Protein AF-A0A378CLK4-F1 (afdb_monomer_lite)

Secondary structure (DSSP, 8-state):
--HHHHTTT------TT--SSS-SSS--EE--HHHHHHHHHH----S---EE-PPPPPTTS----S---S----------------S--TT--S-----------------

InterPro domains:
  IPR011118 Tannase/feruloyl esterase [PF07519] (1-58)
  IPR011118 Tannase/feruloyl esterase [PTHR33938] (4-58)

Structure (mmCIF, N/CA/C/O backbone):
data_AF-A0A378CLK4-F1
#
_entry.id   AF-A0A378CLK4-F1
#
loop_
_atom_site.group_PDB
_atom_site.id
_atom_site.type_symbol
_atom_site.label_atom_id
_atom_site.label_alt_id
_atom_site.label_comp_id
_atom_site.label_asym_id
_atom_site.label_entity_id
_atom_site.label_seq_id
_atom_site.pdbx_PDB_ins_code
_atom_site.Cartn_x
_atom_site.Cartn_y
_atom_site.Cartn_z
_atom_site.occupancy
_atom_site.B_iso_or_equiv
_atom_site.auth_seq_id
_atom_site.auth_comp_id
_atom_site.auth_asym_id
_atom_site.auth_atom_id
_atom_site.pdbx_PDB_model_num
ATOM 1 N N . MET A 1 1 ? 0.356 -0.678 24.404 1.00 60.84 1 MET A N 1
ATOM 2 C CA . MET A 1 1 ? -0.332 -1.160 23.184 1.00 60.84 1 MET A CA 1
ATOM 3 C C . MET A 1 1 ? 0.493 -2.310 22.612 1.00 60.84 1 MET A C 1
ATOM 5 O O . MET A 1 1 ? 1.710 -2.199 22.649 1.00 60.84 1 MET A O 1
ATOM 9 N N . GLY A 1 2 ? -0.129 -3.411 22.178 1.00 93.25 2 GLY A N 1
ATOM 10 C CA . GLY A 1 2 ? 0.557 -4.586 21.599 1.00 93.25 2 GLY A CA 1
ATOM 11 C C . GLY A 1 2 ? 0.190 -4.805 20.126 1.00 93.25 2 GLY A C 1
ATOM 12 O O . GLY A 1 2 ? -0.620 -4.048 19.600 1.00 93.25 2 GLY A O 1
ATOM 13 N N . HIS A 1 3 ? 0.731 -5.845 19.477 1.00 90.25 3 HIS A N 1
ATOM 14 C CA . HIS A 1 3 ? 0.508 -6.114 18.042 1.00 90.25 3 HIS A CA 1
ATOM 15 C C . HIS A 1 3 ? -0.973 -6.111 17.637 1.00 90.25 3 HIS A C 1
ATOM 17 O O . HIS A 1 3 ? -1.341 -5.434 16.687 1.00 90.25 3 HIS A O 1
ATOM 23 N N . ALA A 1 4 ? -1.839 -6.761 18.421 1.00 90.06 4 ALA A N 1
ATOM 24 C CA . ALA A 1 4 ? -3.276 -6.801 18.144 1.00 90.06 4 ALA A CA 1
ATOM 25 C C . ALA A 1 4 ? -3.943 -5.414 18.139 1.00 90.06 4 ALA A C 1
ATOM 27 O O . ALA A 1 4 ? -4.906 -5.204 17.413 1.00 90.06 4 ALA A O 1
ATOM 28 N N . ALA A 1 5 ? -3.440 -4.463 18.934 1.00 92.38 5 ALA A N 1
ATOM 29 C CA . ALA A 1 5 ? -3.930 -3.088 18.903 1.00 92.38 5 ALA A CA 1
ATOM 30 C C . ALA A 1 5 ? -3.393 -2.339 17.672 1.00 92.38 5 ALA A C 1
ATOM 32 O O . ALA A 1 5 ? -4.129 -1.575 17.058 1.00 92.38 5 ALA A O 1
ATOM 33 N N . THR A 1 6 ? -2.138 -2.583 17.285 1.00 92.94 6 THR A N 1
ATOM 34 C CA . THR A 1 6 ? -1.502 -1.960 16.113 1.00 92.94 6 THR A CA 1
ATOM 35 C C . THR A 1 6 ? -2.172 -2.358 14.800 1.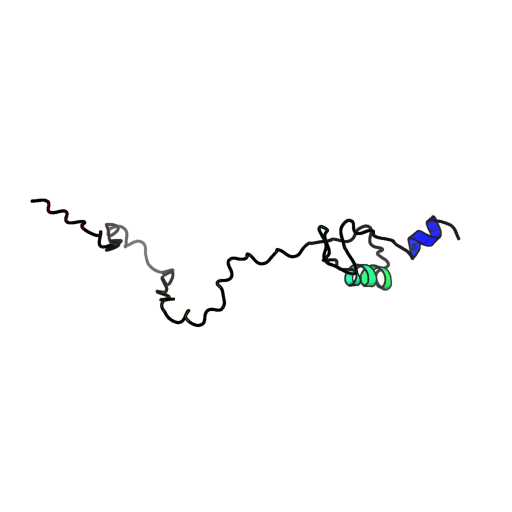00 92.94 6 THR A C 1
ATOM 37 O O . THR A 1 6 ? -2.435 -1.492 13.970 1.00 92.94 6 THR A O 1
ATOM 40 N N . ASP A 1 7 ? -2.551 -3.628 14.649 1.00 90.81 7 ASP A N 1
ATOM 41 C CA . ASP A 1 7 ? -3.199 -4.145 13.432 1.00 90.81 7 ASP A CA 1
ATOM 42 C C . ASP A 1 7 ? -4.572 -3.511 13.144 1.00 90.81 7 ASP A C 1
ATOM 44 O O . ASP A 1 7 ? -5.095 -3.636 12.033 1.00 90.81 7 ASP A O 1
ATOM 48 N N . THR A 1 8 ? -5.168 -2.824 14.129 1.00 91.06 8 THR A N 1
ATOM 49 C CA . THR A 1 8 ? -6.450 -2.121 13.958 1.00 91.06 8 THR A CA 1
ATOM 50 C C . THR A 1 8 ? -6.325 -0.801 13.202 1.00 91.06 8 THR A C 1
ATOM 52 O O . THR A 1 8 ? -7.319 -0.341 12.644 1.00 91.06 8 THR A O 1
ATOM 55 N N . PHE A 1 9 ? -5.127 -0.206 13.153 1.00 91.12 9 PHE A N 1
ATOM 56 C CA . PHE A 1 9 ? -4.899 1.106 12.532 1.00 91.12 9 PHE A CA 1
ATOM 57 C C . PHE A 1 9 ? -3.672 1.170 11.614 1.00 91.12 9 PHE A C 1
ATOM 59 O O . PHE A 1 9 ? -3.542 2.114 10.840 1.00 91.12 9 PHE A O 1
ATOM 66 N N . LEU A 1 10 ? -2.758 0.199 11.684 1.00 93.62 10 LEU A N 1
ATOM 67 C CA . LEU A 1 10 ? -1.545 0.164 10.875 1.00 93.62 10 LEU A CA 1
ATOM 68 C C . LEU A 1 10 ? -1.441 -1.166 10.135 1.00 93.62 10 LEU A C 1
ATOM 70 O O . LEU A 1 10 ? -1.532 -2.237 10.727 1.00 93.62 10 LEU A O 1
ATOM 74 N N . ARG A 1 11 ? -1.199 -1.080 8.825 1.00 93.69 11 ARG A N 1
ATOM 75 C CA . ARG A 1 11 ? -0.822 -2.214 7.979 1.00 93.69 11 ARG A CA 1
ATOM 76 C C . ARG A 1 11 ? 0.379 -1.843 7.130 1.00 93.69 11 ARG A C 1
ATOM 78 O O . ARG A 1 11 ? 0.417 -0.763 6.547 1.00 93.69 11 ARG A O 1
ATOM 85 N N . LEU A 1 12 ? 1.352 -2.748 7.080 1.00 92.50 12 LEU A N 1
ATOM 86 C CA . LEU A 1 12 ? 2.560 -2.604 6.278 1.00 92.50 12 LEU A CA 1
ATOM 87 C C . LEU A 1 12 ? 2.527 -3.613 5.133 1.00 92.50 12 LEU A C 1
ATOM 89 O O . LEU A 1 12 ? 2.493 -4.819 5.367 1.00 92.50 12 LEU A O 1
ATOM 93 N N . PHE A 1 13 ? 2.593 -3.108 3.906 1.00 93.38 13 PHE A N 1
ATOM 94 C CA . PHE A 1 13 ? 2.689 -3.914 2.695 1.00 93.38 13 PHE A CA 1
ATOM 95 C C . PHE A 1 13 ? 4.064 -3.694 2.068 1.00 93.38 13 PHE A C 1
ATOM 97 O O . PHE A 1 13 ? 4.410 -2.575 1.692 1.00 93.38 13 PHE A O 1
ATOM 104 N N . LEU A 1 14 ? 4.864 -4.757 1.993 1.00 92.75 14 LEU A N 1
ATOM 105 C CA . LEU A 1 14 ? 6.181 -4.726 1.362 1.00 92.75 14 LEU A CA 1
ATOM 106 C C . LEU A 1 14 ? 6.052 -5.128 -0.105 1.00 92.75 14 LEU A C 1
ATOM 108 O O . LEU A 1 14 ? 5.448 -6.151 -0.421 1.00 92.75 14 LEU A O 1
ATOM 112 N N . LEU A 1 15 ? 6.649 -4.334 -0.990 1.00 92.88 15 LEU A N 1
ATOM 113 C CA . LEU A 1 15 ? 6.634 -4.567 -2.432 1.00 92.88 15 LEU A CA 1
ATOM 114 C C . LEU A 1 15 ? 8.028 -5.016 -2.889 1.00 92.88 15 LEU A C 1
ATOM 116 O O . LEU A 1 15 ? 8.930 -4.183 -3.003 1.00 92.88 15 LEU A O 1
ATOM 120 N N . PRO A 1 16 ? 8.248 -6.321 -3.122 1.00 90.81 16 PRO A N 1
ATOM 121 C CA . PRO A 1 16 ? 9.551 -6.819 -3.540 1.00 90.81 16 PRO A CA 1
ATOM 122 C C . PRO A 1 16 ? 9.878 -6.376 -4.972 1.00 90.81 16 PRO A C 1
ATOM 124 O O . PRO A 1 16 ? 9.026 -6.415 -5.861 1.00 90.81 16 PRO A O 1
ATOM 127 N N . GLY A 1 17 ? 11.130 -5.974 -5.198 1.00 91.12 17 GLY A N 1
ATOM 128 C CA . GLY A 1 17 ? 11.626 -5.580 -6.522 1.00 91.12 17 GLY A CA 1
ATOM 129 C C . GLY A 1 17 ? 11.134 -4.215 -7.016 1.00 91.12 17 GLY A C 1
ATOM 130 O O . GLY A 1 17 ? 11.405 -3.860 -8.163 1.00 91.12 17 GLY A O 1
ATOM 131 N N . VAL A 1 18 ? 10.411 -3.454 -6.188 1.00 92.88 18 VAL A N 1
ATOM 132 C CA . VAL A 1 18 ? 10.066 -2.055 -6.474 1.00 92.88 18 VAL A CA 1
ATOM 133 C C . VAL A 1 18 ? 11.196 -1.156 -5.977 1.00 92.88 18 VAL A C 1
ATOM 135 O O . VAL A 1 18 ? 11.671 -1.308 -4.851 1.00 92.88 18 VAL A O 1
ATOM 138 N N . ALA A 1 19 ? 11.643 -0.232 -6.827 1.00 89.69 19 ALA A N 1
ATOM 139 C CA . ALA A 1 19 ? 12.663 0.753 -6.475 1.00 89.69 19 ALA A CA 1
ATOM 140 C C . ALA A 1 19 ? 12.050 1.948 -5.706 1.00 89.69 19 ALA A C 1
ATOM 142 O O . ALA A 1 19 ? 11.043 1.820 -5.009 1.00 89.69 19 ALA A O 1
ATOM 143 N N . HIS A 1 20 ? 12.664 3.133 -5.781 1.00 91.38 20 HIS A N 1
ATOM 144 C CA . HIS A 1 20 ? 12.140 4.325 -5.110 1.00 91.38 20 HIS A CA 1
ATOM 145 C C . HIS A 1 20 ? 10.805 4.762 -5.734 1.00 91.38 20 HIS A C 1
ATOM 147 O O . HIS A 1 20 ? 10.779 5.249 -6.863 1.00 91.38 20 HIS A O 1
ATOM 153 N N . CYS A 1 21 ? 9.706 4.582 -4.993 1.00 84.31 21 CYS A N 1
ATOM 154 C CA . CYS A 1 21 ? 8.323 4.935 -5.358 1.00 84.31 21 CYS A CA 1
ATOM 155 C C . CYS A 1 21 ? 7.728 4.222 -6.588 1.00 84.31 21 CYS A C 1
ATOM 157 O O . CYS A 1 21 ? 6.517 4.269 -6.777 1.00 84.31 21 CYS A O 1
ATOM 159 N N . GLY A 1 22 ? 8.542 3.562 -7.406 1.00 85.31 22 GLY A N 1
ATOM 160 C CA . GLY A 1 22 ? 8.131 2.815 -8.588 1.00 85.31 22 GLY A CA 1
ATOM 161 C C . GLY A 1 22 ? 9.344 2.360 -9.395 1.00 85.31 22 GLY A C 1
ATOM 162 O O . GLY A 1 22 ? 10.483 2.560 -8.966 1.00 85.31 22 GLY A O 1
ATOM 163 N N . ASN A 1 23 ? 9.119 1.790 -10.582 1.00 82.44 23 ASN A N 1
ATOM 164 C CA . ASN A 1 23 ? 10.147 1.112 -11.381 1.00 82.44 23 ASN A CA 1
ATOM 165 C C . ASN A 1 23 ? 10.768 -0.112 -10.672 1.00 82.44 23 ASN A C 1
ATOM 167 O O . ASN A 1 23 ? 10.440 -0.445 -9.533 1.00 82.44 23 ASN A O 1
ATOM 171 N N . GLY A 1 24 ? 11.695 -0.775 -11.369 1.00 86.69 24 GLY A N 1
ATOM 172 C CA . GLY A 1 24 ? 12.347 -2.012 -10.931 1.00 86.69 24 GLY A CA 1
ATOM 173 C C . GLY A 1 24 ? 11.796 -3.252 -11.638 1.00 86.69 24 GLY A C 1
ATOM 174 O O . GLY A 1 24 ? 10.944 -3.174 -12.535 1.00 86.69 24 GLY A O 1
ATOM 175 N N . GLU A 1 25 ? 12.310 -4.429 -11.282 1.00 88.62 25 GLU A N 1
ATOM 176 C CA . GLU A 1 25 ? 11.771 -5.687 -11.804 1.00 88.62 25 GLU A CA 1
ATOM 177 C C . GLU A 1 25 ? 10.377 -6.025 -11.249 1.00 88.62 25 GLU A C 1
ATOM 179 O O . GLU A 1 25 ? 9.634 -6.748 -11.918 1.00 88.62 25 GLU A O 1
ATOM 184 N N . GLY A 1 26 ? 10.005 -5.464 -10.096 1.00 90.25 26 GLY A N 1
ATOM 185 C CA . GLY A 1 26 ? 8.770 -5.754 -9.369 1.00 90.25 26 GLY A CA 1
ATOM 186 C C . GLY A 1 26 ? 7.487 -5.155 -9.956 1.00 90.25 26 GLY A C 1
ATOM 187 O O . GLY A 1 26 ? 7.471 -4.547 -11.030 1.00 90.25 26 GLY A O 1
ATOM 188 N N . TYR A 1 27 ? 6.392 -5.366 -9.221 1.00 91.50 27 TYR A N 1
ATOM 189 C CA . TYR A 1 27 ? 5.062 -4.826 -9.509 1.00 91.50 27 TYR A CA 1
ATOM 190 C C . TYR A 1 27 ? 4.903 -3.464 -8.829 1.00 91.50 27 TYR A C 1
ATOM 192 O O . TYR A 1 27 ? 4.688 -3.388 -7.622 1.00 91.50 27 TYR A O 1
ATOM 200 N N . ASP A 1 28 ? 5.039 -2.393 -9.604 1.00 91.62 28 ASP A N 1
ATOM 201 C CA . ASP A 1 28 ? 5.078 -1.016 -9.114 1.00 91.62 28 ASP A CA 1
ATOM 202 C C . ASP A 1 28 ? 3.742 -0.263 -9.224 1.00 91.62 28 ASP A C 1
ATOM 204 O O . ASP A 1 28 ? 3.592 0.812 -8.647 1.00 91.62 28 ASP A O 1
ATOM 208 N N . GLN A 1 29 ? 2.751 -0.808 -9.934 1.00 91.69 29 GLN A N 1
ATOM 209 C CA . GLN A 1 29 ? 1.422 -0.202 -10.035 1.00 91.69 29 GLN A CA 1
ATOM 210 C C . GLN A 1 29 ? 0.507 -0.743 -8.938 1.00 91.69 29 GLN A C 1
ATOM 212 O O . GLN A 1 29 ? 0.058 -1.883 -9.012 1.00 91.69 29 GLN A O 1
ATOM 217 N N . ILE A 1 30 ? 0.203 0.086 -7.946 1.00 92.94 30 ILE A N 1
ATOM 218 C CA . ILE A 1 30 ? -0.662 -0.249 -6.807 1.00 92.94 30 ILE A CA 1
ATOM 219 C C . ILE A 1 30 ? -1.738 0.824 -6.629 1.00 92.94 30 ILE A C 1
ATOM 221 O O . ILE A 1 30 ? -1.496 1.999 -6.906 1.00 92.94 30 ILE A O 1
ATOM 225 N N . ASP A 1 31 ? -2.906 0.434 -6.122 1.00 93.19 31 ASP A N 1
ATOM 226 C CA . ASP A 1 31 ? -3.931 1.368 -5.647 1.00 93.19 31 ASP A CA 1
ATOM 227 C C . ASP A 1 31 ? -3.994 1.333 -4.118 1.00 93.19 31 ASP A C 1
ATOM 229 O O . ASP A 1 31 ? -4.470 0.368 -3.519 1.00 93.19 31 ASP A O 1
ATOM 233 N N . LEU A 1 32 ? -3.487 2.394 -3.488 1.00 92.69 32 LEU A N 1
ATOM 234 C CA . LEU A 1 32 ? -3.512 2.561 -2.033 1.00 92.69 32 LEU A CA 1
ATOM 235 C C . LEU A 1 32 ? -4.699 3.400 -1.552 1.00 92.69 32 LEU A C 1
ATOM 237 O O . LEU A 1 32 ? -5.043 3.339 -0.373 1.00 92.69 32 LEU A O 1
ATOM 241 N N . LEU A 1 33 ? -5.318 4.196 -2.427 1.00 95.06 33 LEU A N 1
ATOM 242 C CA . LEU A 1 33 ? -6.320 5.175 -2.012 1.00 95.06 33 LEU A CA 1
ATOM 243 C C . LEU A 1 33 ? -7.673 4.508 -1.779 1.00 95.06 33 LEU A C 1
ATOM 245 O O . LEU A 1 33 ? -8.292 4.730 -0.742 1.00 95.06 33 LEU A O 1
ATOM 249 N N . THR A 1 34 ? -8.109 3.650 -2.701 1.00 95.50 34 THR A N 1
ATOM 250 C CA . THR A 1 34 ? -9.375 2.915 -2.568 1.00 95.50 34 THR A CA 1
ATOM 251 C C . THR A 1 34 ? -9.453 2.099 -1.272 1.00 95.50 34 THR A C 1
ATOM 253 O O . THR A 1 34 ? -10.426 2.270 -0.532 1.00 95.50 34 THR A O 1
ATOM 256 N N . PRO A 1 35 ? -8.463 1.247 -0.924 1.00 95.88 35 PRO A N 1
ATOM 257 C CA . PRO A 1 35 ? -8.508 0.508 0.336 1.00 95.88 35 PRO A CA 1
ATOM 258 C C . 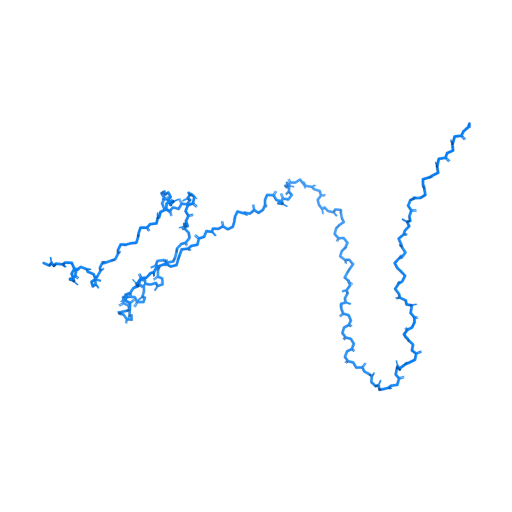PRO A 1 35 ? -8.401 1.413 1.571 1.00 95.88 35 PRO A C 1
ATOM 260 O O . PRO A 1 35 ? -8.975 1.085 2.606 1.00 95.88 35 PRO A O 1
ATOM 263 N N . LEU A 1 36 ? -7.711 2.556 1.482 1.00 95.38 36 LEU A N 1
ATOM 264 C CA . LEU A 1 36 ? -7.615 3.503 2.594 1.00 95.38 36 LEU A CA 1
ATOM 265 C C . LEU A 1 36 ? -8.953 4.203 2.872 1.00 95.38 36 LEU A C 1
ATOM 267 O O . LEU A 1 36 ? -9.342 4.335 4.034 1.00 95.38 36 LEU A O 1
ATOM 271 N N . MET A 1 37 ? -9.676 4.605 1.823 1.00 97.06 37 MET A N 1
ATOM 272 C CA . MET A 1 37 ? -11.029 5.160 1.952 1.00 97.06 37 MET A CA 1
ATOM 273 C C . MET A 1 37 ? -11.979 4.120 2.545 1.00 97.06 37 MET A C 1
ATOM 275 O O . MET A 1 37 ? -12.632 4.386 3.546 1.00 97.06 37 MET A O 1
ATOM 279 N N . ARG A 1 38 ? -11.962 2.888 2.022 1.00 96.75 38 ARG A N 1
ATOM 280 C CA . ARG A 1 38 ? -12.749 1.756 2.548 1.00 96.75 38 ARG A CA 1
ATOM 281 C C . ARG A 1 38 ? -12.470 1.480 4.024 1.00 96.75 38 ARG A C 1
ATOM 283 O O . ARG A 1 38 ? -13.390 1.201 4.789 1.00 96.75 38 ARG A O 1
ATOM 290 N N . TRP A 1 39 ? -11.216 1.596 4.449 1.00 96.69 39 TRP A N 1
ATOM 291 C CA . TRP A 1 39 ? -10.859 1.432 5.853 1.00 96.69 39 TRP A CA 1
ATOM 292 C C . TRP A 1 39 ? -11.382 2.587 6.712 1.00 96.69 39 TRP A C 1
ATOM 294 O O . TRP A 1 39 ? -11.968 2.349 7.765 1.00 96.69 39 TRP A O 1
ATOM 304 N N . THR A 1 40 ? -11.213 3.826 6.255 1.00 96.38 40 THR A N 1
ATOM 305 C CA . THR A 1 40 ? -11.566 5.019 7.040 1.00 96.38 40 THR A CA 1
ATOM 306 C C . THR A 1 40 ? -13.078 5.236 7.122 1.00 96.38 40 THR A C 1
ATOM 308 O O . THR A 1 40 ? -13.585 5.643 8.164 1.00 96.38 40 THR A O 1
ATOM 311 N N . GLU A 1 41 ? -13.799 4.957 6.039 1.00 97.62 41 GLU A N 1
ATOM 312 C CA . GLU A 1 41 ? -15.221 5.279 5.893 1.00 97.62 41 GLU A CA 1
ATOM 313 C C . GLU A 1 41 ? -16.127 4.079 6.180 1.00 97.62 41 GLU A C 1
ATOM 315 O O . GLU A 1 41 ? -17.151 4.222 6.844 1.00 97.62 41 GLU A O 1
ATOM 320 N N . GLU A 1 42 ? -15.751 2.885 5.717 1.00 97.00 42 GLU A N 1
ATOM 321 C CA . GLU A 1 42 ? -16.564 1.669 5.870 1.00 97.00 42 GLU A CA 1
ATOM 322 C C . GLU A 1 42 ? -16.062 0.771 7.017 1.00 97.00 42 GLU A C 1
ATOM 324 O O . GLU A 1 42 ? -16.704 -0.222 7.355 1.00 97.00 42 GLU A O 1
ATOM 329 N N . GLY A 1 43 ? -14.910 1.087 7.624 1.00 95.12 43 GLY A N 1
ATOM 330 C CA . GLY A 1 43 ? -14.285 0.253 8.656 1.00 95.12 43 GLY A CA 1
ATOM 331 C C . GLY A 1 43 ? -13.698 -1.059 8.118 1.00 95.12 43 GLY A C 1
ATOM 332 O O . GLY A 1 43 ? -13.347 -1.948 8.896 1.00 95.12 43 GLY A O 1
ATOM 333 N N . ILE A 1 44 ? -13.581 -1.205 6.794 1.00 95.00 44 ILE A N 1
ATOM 334 C CA . ILE A 1 44 ? -13.104 -2.430 6.145 1.00 95.00 44 ILE A CA 1
ATOM 335 C C . ILE A 1 44 ? -11.602 -2.310 5.903 1.00 95.00 44 ILE A C 1
ATOM 337 O O . ILE A 1 44 ? -11.150 -1.756 4.902 1.00 95.00 44 ILE A O 1
ATOM 341 N N . ALA A 1 45 ? -10.814 -2.842 6.832 1.00 94.75 45 ALA A N 1
ATOM 342 C CA . ALA A 1 45 ? -9.365 -2.817 6.714 1.00 94.75 45 ALA A CA 1
ATOM 343 C C . ALA A 1 45 ? -8.884 -3.788 5.605 1.00 94.75 45 ALA A C 1
ATOM 345 O O . ALA A 1 45 ? -9.295 -4.953 5.617 1.00 94.75 45 ALA A O 1
ATOM 346 N N . PRO A 1 46 ? -7.938 -3.396 4.729 1.00 94.69 46 PRO A N 1
ATOM 347 C CA . PRO A 1 46 ? -7.474 -4.208 3.594 1.00 94.69 46 PRO A CA 1
ATOM 348 C C . PRO A 1 46 ? -6.559 -5.372 4.003 1.00 94.69 46 PRO A C 1
ATOM 350 O O . PRO A 1 46 ? -5.554 -5.150 4.676 1.00 94.69 46 PRO A O 1
ATOM 353 N N . GLN A 1 47 ? -6.878 -6.608 3.620 1.00 93.38 47 GLN A N 1
ATOM 354 C CA . GLN A 1 47 ? -6.038 -7.791 3.889 1.00 93.38 47 GLN A CA 1
ATOM 355 C C . GLN A 1 47 ? -4.899 -7.931 2.872 1.00 93.38 47 GLN A C 1
ATOM 357 O O . GLN A 1 47 ? -3.839 -8.461 3.193 1.00 93.38 47 GLN A O 1
ATOM 362 N N . GLU A 1 48 ? -5.113 -7.425 1.662 1.00 92.75 48 GLU A N 1
ATOM 363 C CA . GLU A 1 48 ? -4.174 -7.468 0.549 1.00 92.75 48 GLU A CA 1
ATOM 364 C C . GLU A 1 48 ? -4.314 -6.210 -0.311 1.00 92.75 48 GLU A C 1
ATOM 366 O O . GLU A 1 48 ? -5.339 -5.524 -0.274 1.00 92.75 48 GLU A O 1
ATOM 371 N N . ILE A 1 49 ? -3.273 -5.911 -1.086 1.00 93.38 49 ILE A N 1
ATOM 372 C CA . ILE A 1 49 ? -3.268 -4.824 -2.064 1.00 93.38 49 ILE A CA 1
ATOM 373 C C . ILE A 1 49 ? -2.879 -5.422 -3.407 1.00 93.38 49 ILE A C 1
ATOM 375 O O . ILE A 1 49 ? -1.816 -6.028 -3.543 1.00 93.38 49 ILE A O 1
ATOM 379 N N . MET A 1 50 ? -3.749 -5.248 -4.399 1.00 92.00 50 MET A N 1
ATOM 380 C CA . MET A 1 50 ? -3.484 -5.701 -5.759 1.00 92.0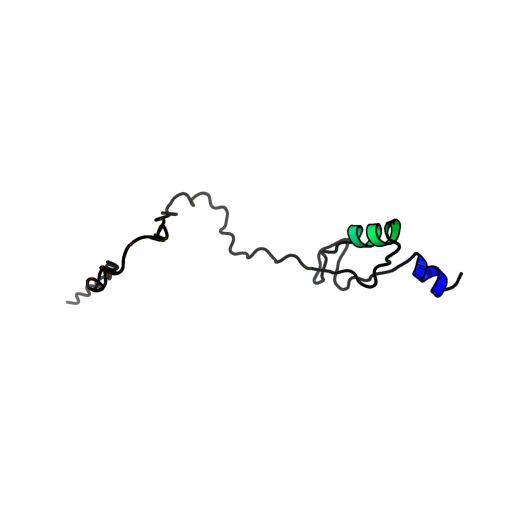0 50 MET A CA 1
ATOM 381 C C . MET A 1 50 ? -2.361 -4.858 -6.367 1.00 92.00 50 MET A C 1
ATOM 383 O O . MET A 1 50 ? -2.474 -3.635 -6.465 1.00 92.00 50 MET A O 1
ATOM 387 N N . ALA A 1 51 ? -1.289 -5.529 -6.784 1.00 92.94 51 ALA A N 1
ATOM 388 C CA . ALA A 1 51 ? -0.157 -4.923 -7.469 1.00 92.94 51 ALA A CA 1
ATOM 389 C C . ALA A 1 51 ? -0.087 -5.408 -8.922 1.00 92.94 51 ALA A C 1
ATOM 391 O O . ALA A 1 51 ? -0.340 -6.573 -9.226 1.00 92.94 51 ALA A O 1
ATOM 392 N N . GLY A 1 52 ? 0.264 -4.505 -9.828 1.00 91.00 52 GLY A N 1
ATOM 393 C CA . GLY A 1 52 ? 0.398 -4.749 -11.256 1.00 91.00 52 GLY A CA 1
ATOM 394 C C . GLY A 1 52 ? 1.688 -4.157 -11.811 1.00 91.00 52 GLY A C 1
ATOM 395 O O . GLY A 1 52 ? 2.408 -3.424 -11.139 1.00 91.00 52 GLY A O 1
ATOM 396 N N . LYS A 1 53 ? 1.993 -4.484 -13.067 1.00 89.38 53 LYS A N 1
ATOM 397 C CA . LYS A 1 53 ? 3.148 -3.946 -13.792 1.00 89.38 53 LYS A CA 1
ATOM 398 C C . LYS A 1 53 ? 2.692 -3.419 -15.135 1.00 89.38 53 LYS A C 1
ATOM 400 O O . LYS A 1 53 ? 1.824 -4.012 -15.778 1.00 89.38 53 LYS A O 1
ATOM 405 N N . ARG A 1 54 ? 3.236 -2.279 -15.553 1.00 83.81 54 ARG A N 1
ATOM 406 C CA . ARG A 1 54 ? 2.901 -1.730 -16.865 1.00 83.81 54 ARG A CA 1
ATOM 407 C C . ARG A 1 54 ? 3.505 -2.631 -17.931 1.00 83.81 54 ARG A C 1
ATOM 409 O O . ARG A 1 54 ? 4.685 -2.968 -17.855 1.00 83.81 54 ARG A O 1
ATOM 416 N N . ALA A 1 55 ? 2.707 -2.999 -18.930 1.00 80.50 55 ALA A N 1
ATOM 417 C CA . ALA A 1 55 ? 3.254 -3.630 -20.119 1.00 80.50 55 ALA A CA 1
ATOM 418 C C . ALA A 1 55 ? 4.304 -2.686 -20.716 1.00 80.50 55 ALA A C 1
ATOM 420 O O . ALA A 1 55 ? 4.027 -1.503 -20.932 1.00 80.50 55 ALA A O 1
ATOM 421 N N . THR A 1 56 ? 5.511 -3.190 -20.960 1.00 74.94 56 THR A N 1
ATOM 422 C CA . THR A 1 56 ? 6.486 -2.446 -21.753 1.00 74.94 56 THR A CA 1
ATOM 423 C C . THR A 1 56 ? 5.854 -2.216 -23.113 1.00 74.94 56 THR A C 1
ATOM 425 O O . THR A 1 56 ? 5.423 -3.179 -23.753 1.00 74.94 56 THR A O 1
ATOM 428 N N . ALA A 1 57 ? 5.747 -0.952 -23.531 1.00 66.44 57 ALA A N 1
ATOM 429 C CA . ALA A 1 57 ? 5.284 -0.639 -24.873 1.00 66.44 57 ALA A CA 1
ATOM 430 C C . ALA A 1 57 ? 6.122 -1.474 -25.844 1.00 66.44 57 ALA A C 1
ATOM 432 O O . ALA A 1 57 ? 7.352 -1.447 -25.766 1.00 66.44 57 ALA A O 1
ATOM 433 N N . ALA A 1 58 ? 5.459 -2.275 -26.681 1.00 62.81 58 ALA A N 1
ATOM 434 C CA . ALA A 1 58 ? 6.154 -3.041 -27.698 1.00 62.81 58 ALA A CA 1
ATOM 435 C C . ALA A 1 58 ? 7.038 -2.061 -28.474 1.00 62.81 58 ALA A C 1
ATOM 437 O O . ALA A 1 58 ? 6.553 -1.041 -28.970 1.00 62.81 58 ALA A O 1
ATOM 438 N N . ALA A 1 59 ? 8.332 -2.363 -28.550 1.00 61.03 59 ALA A N 1
ATOM 439 C CA . ALA A 1 59 ? 9.307 -1.572 -29.296 1.00 61.03 59 ALA A CA 1
ATOM 440 C C . ALA A 1 59 ? 9.001 -1.523 -30.810 1.00 61.03 5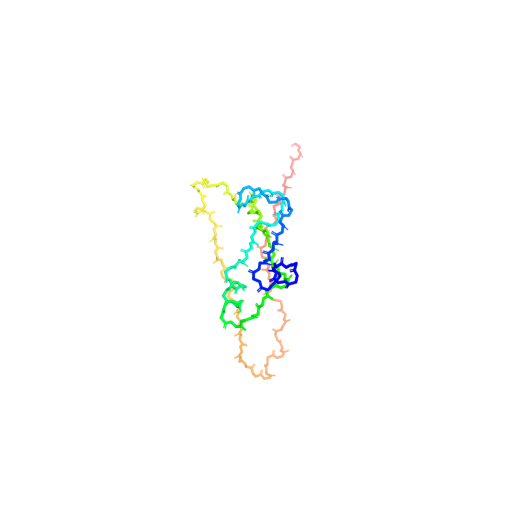9 ALA A C 1
ATOM 442 O O . ALA A 1 59 ? 9.721 -0.876 -31.560 1.00 61.03 59 ALA A O 1
ATOM 443 N N . ASP A 1 60 ? 7.903 -2.148 -31.245 1.00 63.72 60 ASP A N 1
ATOM 444 C CA . ASP A 1 60 ? 7.339 -2.073 -32.590 1.00 63.72 60 ASP A CA 1
ATOM 445 C C . ASP A 1 60 ? 6.538 -0.786 -32.848 1.00 63.72 60 ASP A C 1
ATOM 447 O O . ASP A 1 60 ? 5.809 -0.694 -33.839 1.00 63.72 60 ASP A O 1
ATOM 451 N N . LEU A 1 61 ? 6.654 0.232 -31.987 1.00 66.62 61 LEU A N 1
ATOM 452 C CA . LEU A 1 61 ? 6.334 1.585 -32.427 1.00 66.62 61 LEU A CA 1
ATOM 453 C C . LEU A 1 61 ? 7.355 1.946 -33.515 1.00 66.62 61 LEU A C 1
ATOM 455 O O . LEU A 1 61 ? 8.546 2.044 -33.211 1.00 66.62 61 LEU A O 1
ATOM 459 N N . PRO A 1 62 ? 6.929 2.117 -34.784 1.00 68.31 62 PRO A N 1
ATOM 460 C CA . PRO A 1 62 ? 7.851 2.512 -35.832 1.00 68.31 62 PRO A CA 1
ATOM 461 C C . PRO A 1 62 ? 8.535 3.814 -35.399 1.00 68.31 62 PRO A C 1
ATOM 463 O O . PRO A 1 62 ? 7.873 4.664 -34.786 1.00 68.31 62 PRO A O 1
ATOM 466 N N . PRO A 1 63 ? 9.835 3.997 -35.698 1.00 71.38 63 PRO A N 1
ATOM 467 C CA . PRO A 1 63 ? 10.498 5.261 -35.415 1.00 71.38 63 PRO A CA 1
ATOM 468 C C . PRO A 1 63 ? 9.642 6.382 -36.003 1.00 71.38 63 PRO A C 1
ATOM 470 O O . PRO A 1 63 ? 9.124 6.221 -37.115 1.00 71.38 63 PRO A O 1
ATOM 473 N N . MET A 1 64 ? 9.483 7.494 -35.273 1.00 57.62 64 MET A N 1
ATOM 474 C CA . MET A 1 64 ? 8.876 8.718 -35.804 1.00 57.62 64 MET A CA 1
ATOM 475 C C . MET A 1 64 ? 9.777 9.272 -36.913 1.00 57.62 64 MET A C 1
ATOM 477 O O . MET A 1 64 ? 10.510 10.237 -36.751 1.00 57.62 64 MET A O 1
ATOM 481 N N . THR A 1 65 ? 9.759 8.585 -38.043 1.00 59.09 65 THR A N 1
ATOM 482 C CA . THR A 1 65 ? 10.277 9.010 -39.324 1.00 59.09 65 THR A CA 1
ATOM 483 C C . THR A 1 65 ? 9.071 9.540 -40.076 1.00 59.09 65 THR A C 1
ATOM 485 O O . THR A 1 65 ? 8.068 8.850 -40.278 1.00 59.09 65 THR A O 1
ATOM 488 N N . GLU A 1 66 ? 9.153 10.821 -40.406 1.00 63.12 66 GLU A N 1
ATOM 489 C CA . GLU A 1 66 ? 8.114 11.651 -41.005 1.00 63.12 66 GLU A CA 1
ATOM 490 C C . GLU A 1 66 ? 7.773 11.240 -42.447 1.00 63.12 66 GLU A C 1
ATOM 492 O O . GLU A 1 66 ? 7.929 12.003 -43.393 1.00 63.12 66 GLU A O 1
ATOM 497 N N . ASN A 1 67 ? 7.306 10.011 -42.673 1.00 61.47 67 ASN A N 1
ATOM 498 C CA . ASN A 1 67 ? 6.735 9.673 -43.976 1.00 61.47 67 ASN A CA 1
ATOM 499 C C . ASN A 1 67 ? 5.774 8.480 -43.959 1.00 61.47 67 ASN A C 1
ATOM 501 O O . ASN A 1 67 ? 5.849 7.580 -44.791 1.00 61.47 67 ASN A O 1
ATOM 505 N N . GLN A 1 68 ? 4.820 8.471 -43.026 1.00 55.06 68 GLN A N 1
ATOM 506 C CA . GLN A 1 68 ? 3.714 7.500 -43.036 1.00 55.06 68 GLN A CA 1
ATOM 507 C C . GLN A 1 68 ? 2.483 7.998 -43.824 1.00 55.06 68 GLN A C 1
ATOM 509 O O . GLN A 1 68 ? 1.414 7.393 -43.760 1.00 55.06 68 GLN A O 1
ATOM 514 N N . MET A 1 69 ? 2.618 9.061 -44.634 1.00 53.53 69 MET A N 1
ATOM 515 C CA . MET A 1 69 ? 1.536 9.548 -45.508 1.00 53.53 69 MET A CA 1
ATOM 516 C C . MET A 1 69 ? 1.216 8.583 -46.666 1.00 53.53 69 MET A C 1
ATOM 518 O O . MET A 1 69 ? 0.182 8.712 -47.322 1.00 53.53 69 MET A O 1
ATOM 522 N N . ARG A 1 70 ? 2.049 7.578 -46.954 1.00 55.97 70 ARG A N 1
ATOM 523 C CA . ARG A 1 70 ? 1.856 6.746 -48.146 1.00 55.97 70 ARG A CA 1
ATOM 524 C C . ARG A 1 70 ? 1.403 5.332 -47.790 1.00 55.97 70 ARG A C 1
ATOM 526 O O . ARG A 1 70 ? 2.216 4.443 -47.592 1.00 55.97 70 ARG A O 1
ATOM 533 N N . LYS A 1 71 ? 0.080 5.139 -47.879 1.00 51.06 71 LYS A N 1
ATOM 534 C CA . LYS A 1 71 ? -0.656 3.858 -47.983 1.00 51.06 71 LYS A CA 1
ATOM 535 C C . LYS A 1 71 ? -1.132 3.236 -46.669 1.00 51.06 71 LYS A C 1
ATOM 537 O O . LYS A 1 71 ? -0.910 2.061 -46.406 1.00 51.06 71 LYS A O 1
ATOM 542 N N . ARG A 1 72 ? -1.994 3.949 -45.949 1.00 54.72 72 ARG A N 1
ATOM 543 C CA . ARG A 1 72 ? -3.155 3.279 -45.345 1.00 54.72 72 ARG A CA 1
ATOM 544 C C . ARG A 1 72 ? -4.364 3.529 -46.234 1.00 54.72 72 ARG A C 1
ATOM 546 O O . ARG A 1 72 ? -5.215 4.362 -45.951 1.00 54.72 72 ARG A O 1
ATOM 553 N N . SER A 1 73 ? -4.384 2.831 -47.372 1.00 52.38 73 SER A N 1
ATOM 554 C CA . SER A 1 73 ? -5.614 2.661 -48.140 1.00 52.38 73 SER A CA 1
ATOM 555 C C . SER A 1 73 ? -6.535 1.798 -47.287 1.00 52.38 73 SER A C 1
ATOM 557 O O . SER A 1 73 ? -6.453 0.571 -47.287 1.00 52.38 73 SER A O 1
ATOM 559 N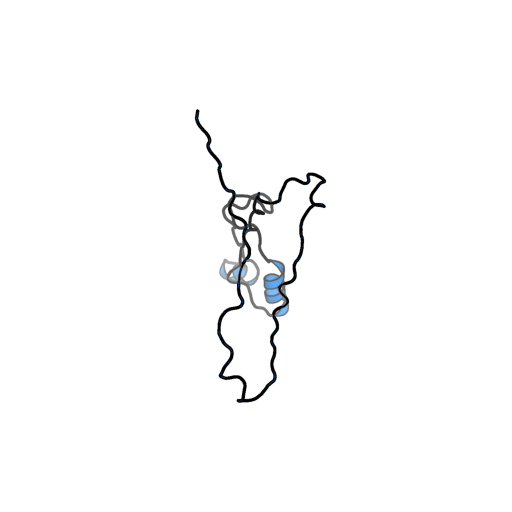 N . PHE A 1 74 ? -7.369 2.456 -46.489 1.00 46.97 74 PHE A N 1
ATOM 560 C CA . PHE A 1 74 ? -8.499 1.816 -45.845 1.00 46.97 74 PHE A CA 1
ATOM 561 C C . PHE A 1 74 ? -9.527 1.517 -46.933 1.00 46.97 74 PHE A C 1
ATOM 563 O O . PHE A 1 74 ? -10.483 2.259 -47.136 1.00 46.97 74 PHE A O 1
ATOM 570 N N . THR A 1 75 ? -9.323 0.418 -47.660 1.00 47.59 75 THR A N 1
ATOM 571 C CA . THR A 1 75 ? -10.432 -0.196 -48.383 1.00 47.59 75 THR A CA 1
ATOM 572 C C . THR A 1 75 ? -11.297 -0.848 -47.317 1.00 47.59 75 THR A C 1
ATOM 574 O O . THR A 1 75 ? -11.037 -1.961 -46.864 1.00 47.59 75 THR A O 1
ATOM 577 N N . ALA A 1 76 ? -12.273 -0.082 -46.835 1.00 46.78 76 ALA A N 1
ATOM 578 C CA . ALA A 1 76 ? -13.308 -0.554 -45.943 1.00 46.78 76 ALA A CA 1
ATOM 579 C C . ALA A 1 76 ? -14.015 -1.739 -46.612 1.00 46.78 76 ALA A C 1
ATOM 581 O O . ALA A 1 76 ? -14.888 -1.561 -47.460 1.00 46.78 76 ALA A O 1
ATOM 582 N N . CYS A 1 77 ? -13.662 -2.961 -46.214 1.00 41.88 77 CYS A N 1
ATOM 583 C CA . CYS A 1 77 ? -14.551 -4.097 -46.392 1.00 41.88 77 CYS A CA 1
ATOM 584 C C . CYS A 1 77 ? -15.697 -3.884 -45.399 1.00 41.88 77 CYS A C 1
ATOM 586 O O . CYS A 1 77 ? -15.678 -4.364 -44.265 1.00 41.88 77 CYS A O 1
ATOM 588 N N . ARG A 1 78 ? -16.641 -3.020 -45.788 1.00 49.91 78 ARG A N 1
ATOM 589 C CA . ARG A 1 78 ? -17.863 -2.748 -45.043 1.00 49.91 78 ARG A CA 1
ATOM 590 C C . ARG A 1 78 ? -18.548 -4.095 -44.876 1.00 49.91 78 ARG A C 1
ATOM 592 O O . ARG A 1 78 ? -18.954 -4.702 -45.862 1.00 49.91 78 ARG A O 1
ATOM 599 N N . LYS A 1 79 ? -18.628 -4.585 -43.640 1.00 41.75 79 LYS A N 1
ATOM 600 C CA . LYS A 1 79 ? -19.386 -5.788 -43.306 1.00 41.75 79 LYS A CA 1
ATOM 601 C C . LYS A 1 79 ? -20.838 -5.526 -43.715 1.00 41.75 79 LYS A C 1
ATOM 603 O O . LYS A 1 79 ? -21.556 -4.805 -43.029 1.00 41.75 79 LYS A O 1
ATOM 608 N N . SER A 1 80 ? -21.254 -6.042 -44.865 1.00 44.69 80 SER A N 1
ATOM 609 C CA . SER A 1 80 ? -22.645 -6.019 -45.294 1.00 44.69 80 SER A CA 1
ATOM 610 C C . SER A 1 80 ? -23.400 -7.064 -44.481 1.00 44.69 80 SER A C 1
ATOM 612 O O . SER A 1 80 ? -23.472 -8.238 -44.831 1.00 44.69 80 SER A O 1
ATOM 614 N N . VAL A 1 81 ? -23.950 -6.637 -43.348 1.00 46.38 81 VAL A N 1
ATOM 615 C CA . VAL A 1 81 ? -25.030 -7.370 -42.690 1.00 46.38 81 VAL A CA 1
ATOM 616 C C . VAL A 1 81 ? -26.313 -6.998 -43.433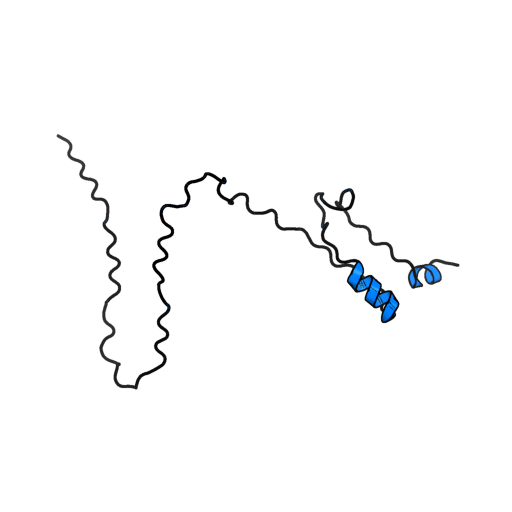 1.00 46.38 81 VAL A C 1
ATOM 618 O O . VAL A 1 81 ? -26.971 -6.018 -43.102 1.00 46.38 81 VAL A O 1
ATOM 621 N N . SER A 1 82 ? -26.642 -7.744 -44.491 1.00 45.72 82 SER A N 1
ATOM 622 C CA . SER A 1 82 ? -27.970 -7.680 -45.116 1.00 45.72 82 SER A CA 1
ATOM 623 C C . SER A 1 82 ? -28.928 -8.546 -44.307 1.00 45.72 82 SER A C 1
ATOM 625 O O . SER A 1 82 ? -29.151 -9.716 -44.602 1.00 45.72 82 SER A O 1
ATOM 627 N N . LEU A 1 83 ? -29.468 -7.958 -43.243 1.00 47.28 83 LEU A N 1
ATOM 628 C CA . LEU A 1 83 ? -30.597 -8.489 -42.487 1.00 47.28 83 LEU A CA 1
ATOM 629 C C . LEU A 1 83 ? -31.873 -8.035 -43.198 1.00 47.28 83 LEU A C 1
ATOM 631 O O . LEU A 1 83 ? -32.461 -7.029 -42.832 1.00 47.28 83 LEU A O 1
ATOM 635 N N . THR A 1 84 ? -32.219 -8.696 -44.300 1.00 47.44 84 THR A N 1
ATOM 636 C CA . THR A 1 84 ? -33.568 -8.746 -44.898 1.00 47.44 84 THR A CA 1
ATOM 637 C C . THR A 1 84 ? -33.480 -9.500 -46.222 1.00 47.44 84 THR A C 1
ATOM 639 O O . THR A 1 84 ? -32.754 -9.068 -47.110 1.00 47.44 84 THR A O 1
ATOM 642 N N . LEU A 1 85 ? -34.207 -10.621 -46.333 1.00 41.06 85 LEU A N 1
ATOM 643 C CA . LEU A 1 85 ? -35.042 -11.026 -47.483 1.00 41.06 85 LEU A CA 1
ATOM 644 C C . LEU A 1 85 ? -35.146 -12.554 -47.627 1.00 41.06 85 LEU A C 1
ATOM 646 O O . LEU A 1 85 ? -34.232 -13.211 -48.107 1.00 41.06 85 LEU A O 1
ATOM 650 N N . THR A 1 86 ? -36.337 -13.048 -47.267 1.00 55.16 86 THR A N 1
ATOM 651 C CA . THR A 1 86 ? -37.190 -14.023 -47.985 1.00 55.16 86 THR A CA 1
ATOM 652 C C . THR A 1 86 ? -36.629 -15.393 -48.422 1.00 55.16 86 THR A C 1
ATOM 654 O O . THR A 1 86 ? -35.553 -15.477 -49.004 1.00 55.16 86 THR A O 1
ATOM 657 N N . PRO A 1 87 ? -37.419 -16.481 -48.292 1.00 46.94 87 PRO A N 1
ATOM 658 C CA . PRO A 1 87 ? -36.999 -17.865 -48.568 1.00 46.94 87 PRO A CA 1
ATOM 659 C C . PRO A 1 87 ? -36.761 -18.208 -50.058 1.00 46.94 87 PRO A C 1
ATOM 661 O O . PRO A 1 87 ? -36.646 -19.378 -50.404 1.00 46.94 87 PRO A O 1
ATOM 664 N N . LEU A 1 88 ? -36.658 -17.219 -50.953 1.00 47.81 88 LEU A N 1
ATOM 665 C CA . LEU A 1 88 ? -36.622 -17.412 -52.409 1.00 47.81 88 LEU A CA 1
ATOM 666 C C . LEU A 1 88 ? -35.248 -17.136 -53.064 1.00 47.81 88 LEU A C 1
ATOM 668 O O . LEU A 1 88 ? -35.181 -16.829 -54.248 1.00 47.81 88 LEU A O 1
ATOM 672 N N . GLN A 1 89 ? -34.143 -17.231 -52.316 1.00 52.22 89 GLN A N 1
ATOM 673 C CA . GLN A 1 89 ? -32.766 -16.989 -52.806 1.00 52.22 89 GLN A CA 1
ATOM 674 C C . GLN A 1 89 ? -31.872 -18.249 -52.743 1.00 52.22 89 GLN A C 1
ATOM 676 O O . GLN A 1 89 ? -30.657 -18.162 -52.571 1.00 52.22 89 GLN A O 1
ATOM 681 N N . LEU A 1 90 ? -32.453 -19.448 -52.876 1.00 50.25 90 LEU A N 1
ATOM 682 C CA . LEU A 1 90 ? -31.726 -20.717 -52.708 1.00 50.25 90 LEU A CA 1
ATOM 683 C C . LEU A 1 90 ? -30.878 -21.155 -53.926 1.00 50.25 90 LEU A C 1
ATOM 685 O O . LEU A 1 90 ? -30.202 -22.173 -53.832 1.00 50.25 90 LEU A O 1
ATOM 689 N N . LEU A 1 91 ? -30.841 -20.422 -55.050 1.00 50.12 91 LEU A N 1
ATOM 690 C CA . LEU A 1 91 ? -30.233 -20.951 -56.290 1.00 50.12 91 LEU A CA 1
ATOM 691 C C . LEU A 1 91 ? -29.050 -20.189 -56.913 1.00 50.12 91 LEU A C 1
ATOM 693 O O . LEU A 1 91 ? -28.659 -20.521 -58.026 1.00 50.12 91 LEU A O 1
ATOM 697 N N . SER A 1 92 ? -28.411 -19.245 -56.216 1.00 51.94 92 SER A N 1
ATOM 698 C CA . SER A 1 92 ? -27.252 -18.518 -56.778 1.00 51.94 92 SER A CA 1
ATOM 699 C C . SER A 1 92 ? -26.093 -18.390 -55.791 1.00 51.94 92 SER A C 1
ATOM 701 O O . SER A 1 92 ? -25.710 -17.299 -55.376 1.00 51.94 92 SER A O 1
ATOM 703 N N . ARG A 1 93 ? -25.508 -19.532 -55.412 1.00 54.81 93 ARG A N 1
ATOM 704 C CA . ARG A 1 93 ? -24.280 -19.615 -54.601 1.00 54.81 93 ARG A CA 1
ATOM 705 C C . ARG A 1 93 ? -23.122 -20.295 -55.339 1.00 54.81 93 ARG A C 1
ATOM 707 O O . ARG A 1 93 ? -22.433 -21.139 -54.777 1.00 54.81 93 ARG A O 1
ATOM 714 N N . LEU A 1 94 ? -22.846 -19.878 -56.575 1.00 48.16 94 LEU A N 1
ATOM 715 C CA . LEU A 1 94 ? -21.571 -20.187 -57.224 1.00 48.16 94 LEU A CA 1
ATOM 716 C C . LEU A 1 94 ? -20.787 -18.916 -57.573 1.00 48.16 94 LEU A C 1
ATOM 718 O O . LEU A 1 94 ? -21.137 -18.154 -58.464 1.00 48.16 94 LEU A O 1
ATOM 722 N N . VAL A 1 95 ? -19.674 -18.768 -56.850 1.00 51.22 95 VAL A N 1
ATOM 723 C CA . VAL A 1 95 ? -18.405 -18.226 -57.347 1.00 51.22 95 VAL A CA 1
ATOM 724 C C . VAL A 1 95 ? -18.420 -16.751 -57.758 1.00 51.22 95 VAL A C 1
ATOM 726 O O . VAL A 1 95 ? -18.417 -16.395 -58.932 1.00 51.22 95 VAL A O 1
ATOM 729 N N . ARG A 1 96 ? -18.273 -15.864 -56.768 1.00 47.84 96 ARG A N 1
ATOM 730 C CA . ARG A 1 96 ? -17.629 -14.560 -56.996 1.00 47.84 96 ARG A CA 1
ATOM 731 C C . ARG A 1 96 ? -16.854 -14.079 -55.772 1.00 47.84 96 ARG A C 1
ATOM 733 O O . ARG A 1 96 ? -17.182 -13.083 -55.149 1.00 47.84 96 ARG A O 1
ATOM 740 N N . CYS A 1 97 ? -15.777 -14.798 -55.478 1.00 38.59 97 CYS A N 1
ATOM 741 C CA . CYS A 1 97 ? -14.602 -14.239 -54.817 1.00 38.59 97 CYS A CA 1
ATOM 742 C C . CYS A 1 97 ? -13.394 -14.634 -55.670 1.00 38.59 97 CYS A C 1
ATOM 744 O O . CYS A 1 97 ? -12.741 -15.634 -55.399 1.00 38.59 97 CYS A O 1
ATOM 746 N N . ILE A 1 98 ? -13.153 -13.889 -56.752 1.00 40.56 98 ILE A N 1
ATOM 747 C CA . ILE A 1 98 ? -11.907 -13.961 -57.520 1.00 40.56 98 ILE A CA 1
ATOM 748 C C . ILE A 1 98 ? -10.984 -12.889 -56.924 1.00 40.56 98 ILE A C 1
ATOM 750 O O . ILE A 1 98 ? -11.172 -11.712 -57.231 1.00 40.56 98 ILE A O 1
ATOM 754 N N . PRO A 1 99 ? -10.018 -13.224 -56.051 1.00 39.84 99 PRO A N 1
ATOM 755 C CA . PRO A 1 99 ? -8.929 -12.312 -55.747 1.00 39.84 99 PRO A CA 1
ATOM 756 C C . PRO A 1 99 ? -7.962 -12.312 -56.938 1.00 39.84 99 PRO A C 1
ATOM 758 O O . PRO A 1 99 ? -7.147 -13.217 -57.102 1.00 39.84 99 PRO A O 1
ATOM 761 N N . SER A 1 100 ? -8.061 -11.295 -57.793 1.00 42.09 100 SER A N 1
ATOM 762 C CA . SER A 1 100 ? -7.090 -11.006 -58.849 1.00 42.09 100 SER A CA 1
ATOM 763 C C . SER A 1 100 ? -5.765 -10.564 -58.222 1.00 42.09 100 SER A C 1
ATOM 765 O O . SER A 1 100 ? -5.524 -9.378 -57.997 1.00 42.09 100 SER A O 1
ATOM 767 N N . ARG A 1 101 ? -4.914 -11.537 -57.896 1.00 46.38 101 ARG A N 1
ATOM 768 C CA . ARG A 1 101 ? -3.530 -11.326 -57.472 1.00 46.38 101 ARG A CA 1
ATOM 769 C C . ARG A 1 101 ? -2.635 -11.610 -58.688 1.00 46.38 101 ARG A C 1
ATOM 771 O O . ARG A 1 101 ? -2.579 -12.765 -59.104 1.00 46.38 101 ARG A O 1
ATOM 778 N N . PRO A 1 102 ? -1.976 -10.612 -59.303 1.00 45.78 102 PRO A N 1
ATOM 779 C CA . PRO A 1 102 ? -1.018 -10.893 -60.365 1.00 45.78 102 PRO A CA 1
ATOM 780 C C . PRO A 1 102 ? 0.216 -11.577 -59.759 1.00 45.78 102 PRO A C 1
ATOM 782 O O . PRO A 1 102 ? 0.840 -11.049 -58.837 1.00 45.78 102 PRO A O 1
ATOM 785 N N . LEU A 1 103 ? 0.532 -12.777 -60.246 1.00 46.97 103 LEU A N 1
ATOM 786 C CA . LEU A 1 103 ? 1.788 -13.474 -59.963 1.00 46.97 103 LEU A CA 1
ATOM 787 C C . LEU A 1 103 ? 2.923 -12.783 -60.743 1.00 46.97 103 LEU A C 1
ATOM 789 O O . LEU A 1 103 ? 2.728 -12.487 -61.924 1.00 46.97 103 LEU A O 1
ATOM 793 N N . PRO A 1 104 ? 4.104 -12.535 -60.149 1.00 43.22 104 PRO A N 1
ATOM 794 C CA . PRO A 1 104 ? 5.265 -12.107 -60.917 1.00 43.22 104 PRO A CA 1
ATOM 795 C C . PRO A 1 104 ? 5.783 -13.291 -61.747 1.00 43.22 104 PRO A C 1
ATOM 797 O O . PRO A 1 104 ? 6.275 -14.277 -61.200 1.00 43.22 104 PRO A O 1
ATOM 800 N N . VAL A 1 105 ? 5.652 -13.203 -63.072 1.00 48.31 105 VAL A N 1
ATOM 801 C CA . VAL A 1 105 ? 6.332 -14.102 -64.013 1.00 48.31 105 VAL A CA 1
ATOM 802 C C . VAL A 1 105 ? 7.811 -13.731 -64.022 1.00 48.31 105 VAL A C 1
ATOM 804 O O . VAL A 1 105 ? 8.190 -12.631 -64.420 1.00 48.31 105 VAL A O 1
ATOM 807 N N . ILE A 1 106 ? 8.639 -14.657 -63.550 1.00 47.12 106 ILE A N 1
ATOM 808 C CA . ILE A 1 106 ? 10.092 -14.601 -63.652 1.00 47.12 106 ILE A CA 1
ATOM 809 C C . ILE A 1 106 ? 10.436 -15.173 -65.030 1.00 47.12 106 ILE A C 1
ATOM 811 O O . ILE A 1 106 ? 10.492 -16.390 -65.198 1.00 47.12 106 ILE A O 1
ATOM 815 N N . THR A 1 107 ? 10.610 -14.323 -66.041 1.00 48.12 107 THR A N 1
ATOM 816 C CA . THR A 1 107 ? 11.167 -14.776 -67.322 1.00 48.12 107 THR A CA 1
ATOM 817 C C . THR A 1 107 ? 12.680 -14.859 -67.170 1.00 48.12 107 THR A C 1
ATOM 819 O O . THR A 1 107 ? 13.373 -13.846 -67.202 1.00 48.12 107 THR A O 1
ATOM 822 N N . GLY A 1 108 ? 13.189 -16.074 -66.980 1.00 44.53 108 GLY A N 1
ATOM 823 C CA . GLY A 1 108 ? 14.566 -16.401 -67.322 1.00 44.53 108 GLY A CA 1
ATOM 824 C C . GLY A 1 108 ? 14.651 -16.651 -68.825 1.00 44.53 108 GLY A C 1
ATOM 825 O O . GLY A 1 108 ? 13.898 -17.465 -69.353 1.00 44.53 108 GLY A O 1
ATOM 826 N N . ALA A 1 109 ? 15.561 -15.964 -69.507 1.00 43.09 109 ALA A N 1
ATOM 827 C CA . ALA A 1 109 ? 16.024 -16.354 -70.830 1.00 43.09 109 ALA A CA 1
ATOM 828 C C . ALA A 1 109 ? 17.551 -16.408 -70.780 1.00 43.09 109 ALA A C 1
ATOM 830 O O . ALA A 1 109 ? 18.233 -15.386 -70.779 1.00 43.09 109 ALA A O 1
ATOM 831 N N . ALA A 1 110 ? 18.048 -17.634 -70.647 1.00 40.72 110 ALA A N 1
ATOM 832 C CA . ALA A 1 110 ? 19.395 -18.017 -71.006 1.00 40.72 110 ALA A CA 1
ATOM 833 C C . ALA A 1 110 ? 19.399 -18.323 -72.508 1.00 40.72 110 ALA A C 1
ATOM 835 O O . ALA A 1 110 ? 18.608 -19.159 -72.947 1.00 40.72 110 ALA A O 1
ATOM 836 N N . THR A 1 111 ? 20.243 -17.628 -73.266 1.00 43.28 111 THR A N 1
ATOM 837 C CA . THR A 1 111 ? 21.117 -18.097 -74.363 1.00 43.28 111 THR A CA 1
ATOM 838 C C . THR A 1 111 ? 21.695 -16.859 -75.031 1.00 43.28 111 THR A C 1
ATOM 840 O O . THR A 1 111 ? 20.893 -15.981 -75.419 1.00 43.28 111 THR A O 1
#

Sequence (111 aa):
MGHAATDTFLRLFLLPGVAHCGNGEGYDQIDLLTPLMRWTEEGIAPQEIMAGKRATAAADLPPMTENQMRKRSFTACRKSVSLTLTPLQLLSRLVRCIPSRPLPVITGAAT

Organism: Klebsiella pneumoniae (NCBI:txid573)

Radius of gyration: 31.35 Å; chains: 1; bounding box: 58×33×98 Å

pLDDT: mean 71.1, std 21.41, range [38.59, 97.62]

Foldseek 3Di:
DDPVVCLQPDDDDDWPQADVCGDGPTFNDWDPPVQVCCCVPVVDHDPDIDTHHDDDDPPPPPPPDPDPPPDPPCPPPPPPPPPDDDPPPPPDPDDDPDPPDDDDDDDDDDD